Protein AF-A0A147KB47-F1 (afdb_monomer_lite)

Foldseek 3Di:
DVVVVVVVVVVVVVVVVVVVVVVVVVVVVVCVCVVCVQPFQQAPPPRDTHGPPPPDQADPPPRHGRD

Sequence (67 aa):
MFIGLLATGLILGIMVRFGMKAFTSGYGFANDLENNPVLLKVCNNCNHRIPRNYTKNLCPHCHKPLQ

Radius of gyration: 24.33 Å; chains: 1; bounding box: 49×24×62 Å

Organism: NCBI:txid1150625

Secondary structure (DSSP, 8-state):
-HHHHHHHHHHHHHHHHHHHHHHHHHHHHHHHHHH----EEEPTTT--EEETT--SSB-TTT--B--

Structure (mmCIF, N/CA/C/O backbone):
data_AF-A0A147KB47-F1
#
_entry.id   AF-A0A147KB47-F1
#
loop_
_atom_site.group_PDB
_atom_site.id
_atom_site.type_symbol
_atom_site.label_atom_id
_atom_site.label_alt_id
_atom_site.label_comp_id
_atom_site.label_asym_id
_atom_site.label_entity_id
_atom_site.label_seq_id
_atom_site.pdbx_PDB_ins_code
_atom_site.Cartn_x
_atom_site.Cartn_y
_atom_site.Cartn_z
_atom_site.occupancy
_atom_site.B_iso_or_equiv
_atom_site.auth_seq_id
_atom_site.auth_comp_id
_atom_site.auth_asym_id
_atom_site.auth_atom_id
_atom_site.pdbx_PDB_model_num
ATOM 1 N N . MET A 1 1 ? 22.436 -3.982 -39.849 1.00 62.09 1 MET A N 1
ATOM 2 C CA . MET A 1 1 ? 21.214 -4.786 -39.595 1.00 62.09 1 MET A CA 1
ATOM 3 C C . MET A 1 1 ? 21.254 -5.520 -38.252 1.00 62.09 1 MET A C 1
ATOM 5 O O . MET A 1 1 ? 20.325 -5.340 -37.482 1.00 62.09 1 MET A O 1
ATOM 9 N N . PHE A 1 2 ? 22.322 -6.252 -37.904 1.00 70.88 2 PHE A N 1
ATOM 10 C CA . PHE A 1 2 ? 22.424 -6.988 -36.624 1.00 70.88 2 PHE A CA 1
ATOM 11 C C . PHE A 1 2 ? 22.333 -6.130 -35.347 1.00 70.88 2 PHE A C 1
ATOM 13 O O . PHE A 1 2 ? 21.698 -6.530 -34.377 1.00 70.88 2 PHE A O 1
ATOM 20 N N . ILE A 1 3 ? 22.912 -4.926 -35.354 1.00 79.00 3 ILE A N 1
ATOM 21 C CA . ILE A 1 3 ? 22.907 -4.023 -34.187 1.00 79.00 3 ILE A CA 1
ATOM 22 C C . ILE A 1 3 ? 21.480 -3.561 -33.835 1.00 79.00 3 ILE A C 1
ATOM 24 O O . ILE A 1 3 ? 21.147 -3.418 -32.663 1.00 79.00 3 ILE A O 1
ATOM 28 N N . GLY A 1 4 ? 20.611 -3.399 -34.840 1.00 78.50 4 GLY A N 1
ATOM 29 C CA . GLY A 1 4 ? 19.215 -3.009 -34.630 1.00 78.50 4 GLY A CA 1
ATOM 30 C C . GLY A 1 4 ? 18.400 -4.087 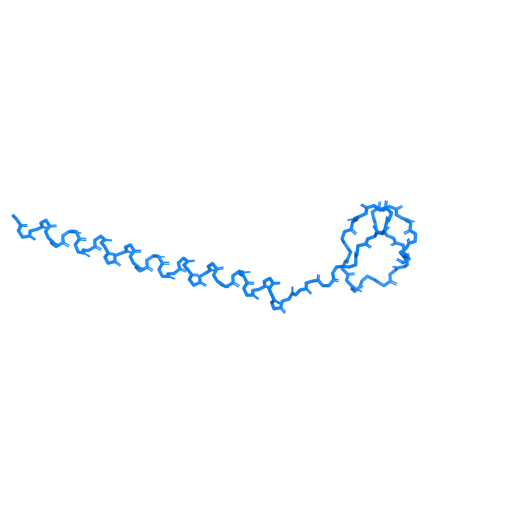-33.914 1.00 78.50 4 GLY A C 1
ATOM 31 O O . GLY A 1 4 ? 17.622 -3.754 -33.030 1.00 78.50 4 GLY A O 1
ATOM 32 N N . LEU A 1 5 ? 18.634 -5.365 -34.242 1.00 78.50 5 LEU A N 1
ATOM 33 C CA . LEU A 1 5 ? 17.987 -6.516 -33.592 1.00 78.50 5 LEU A CA 1
ATOM 34 C C . LEU A 1 5 ? 18.417 -6.676 -32.126 1.00 78.50 5 LEU A C 1
ATOM 36 O O . LEU A 1 5 ? 17.598 -7.012 -31.272 1.00 78.50 5 LEU A O 1
ATOM 40 N N . LEU A 1 6 ? 19.688 -6.397 -31.820 1.00 81.38 6 LEU A N 1
ATOM 41 C CA . LEU A 1 6 ? 20.192 -6.404 -30.443 1.00 81.38 6 LEU A CA 1
ATOM 42 C C . LEU A 1 6 ? 19.583 -5.275 -29.603 1.00 81.38 6 LEU A C 1
ATOM 44 O O . LEU A 1 6 ? 19.196 -5.503 -28.458 1.00 81.38 6 LEU A O 1
ATOM 48 N N . ALA A 1 7 ? 19.453 -4.074 -30.172 1.00 83.19 7 ALA A N 1
ATOM 49 C CA . ALA A 1 7 ? 18.876 -2.931 -29.472 1.00 83.19 7 ALA A CA 1
ATOM 50 C C . ALA A 1 7 ? 17.388 -3.139 -29.148 1.00 83.19 7 ALA A C 1
ATOM 52 O O . ALA A 1 7 ? 16.972 -2.913 -28.011 1.00 83.19 7 ALA A O 1
ATOM 53 N N . THR A 1 8 ? 16.585 -3.621 -30.102 1.00 82.69 8 THR A N 1
ATOM 54 C CA . THR A 1 8 ? 15.159 -3.896 -29.855 1.00 82.69 8 THR A CA 1
ATOM 55 C C . THR A 1 8 ? 14.953 -5.017 -28.845 1.00 82.69 8 THR A C 1
ATOM 57 O O . THR A 1 8 ? 14.112 -4.868 -27.958 1.00 82.69 8 THR A O 1
ATOM 60 N N . GLY A 1 9 ? 15.749 -6.091 -28.906 1.00 84.94 9 GLY A N 1
ATOM 61 C CA . GLY A 1 9 ? 15.706 -7.163 -27.905 1.00 84.94 9 GLY A CA 1
ATOM 62 C C . GLY A 1 9 ? 16.027 -6.668 -26.490 1.00 84.94 9 GLY A C 1
ATOM 63 O O . GLY A 1 9 ? 15.350 -7.041 -25.530 1.00 84.94 9 GLY A O 1
ATOM 64 N N . LEU A 1 10 ? 17.006 -5.767 -26.359 1.00 88.94 10 LEU A N 1
ATOM 65 C CA . LEU A 1 10 ? 17.395 -5.186 -25.074 1.00 88.94 10 LEU A CA 1
ATOM 66 C C . LEU A 1 10 ? 16.301 -4.272 -24.498 1.00 88.94 10 LEU A C 1
ATOM 68 O O . LEU A 1 10 ? 15.980 -4.364 -23.314 1.00 88.94 10 LEU A O 1
ATOM 72 N N . ILE A 1 11 ? 15.673 -3.443 -25.335 1.00 88.94 11 ILE A N 1
ATOM 73 C CA . ILE A 1 11 ? 14.581 -2.548 -24.919 1.00 88.94 11 ILE A CA 1
ATOM 74 C C . ILE A 1 11 ? 13.351 -3.351 -24.473 1.00 88.94 11 ILE A C 1
ATOM 76 O O . ILE A 1 11 ? 12.787 -3.072 -23.412 1.00 88.94 11 ILE A O 1
ATOM 80 N N . LEU A 1 12 ? 12.964 -4.378 -25.236 1.00 86.50 12 LEU A N 1
ATOM 81 C CA . LEU A 1 12 ? 11.858 -5.276 -24.884 1.00 86.50 12 LEU A CA 1
ATOM 82 C C . LEU A 1 12 ? 12.123 -6.007 -23.562 1.00 86.50 12 LEU A C 1
ATOM 84 O O . LEU A 1 12 ? 11.246 -6.053 -22.699 1.00 86.50 12 LEU A O 1
ATOM 88 N N . GLY A 1 13 ? 13.344 -6.509 -23.356 1.00 86.06 13 GLY A N 1
ATOM 89 C CA . GLY A 1 13 ? 13.732 -7.157 -22.102 1.00 86.06 13 GLY A CA 1
ATOM 90 C C . GLY A 1 13 ? 13.634 -6.226 -20.888 1.00 86.06 13 GLY A C 1
ATOM 91 O O . GLY A 1 13 ? 13.140 -6.629 -19.832 1.00 86.06 13 GLY A O 1
ATOM 92 N N . ILE A 1 14 ? 14.049 -4.962 -21.036 1.00 86.38 14 ILE A N 1
ATOM 93 C CA . ILE A 1 14 ? 13.955 -3.955 -19.967 1.00 86.38 14 ILE A CA 1
ATOM 94 C C . ILE A 1 14 ? 12.489 -3.612 -19.668 1.00 86.38 14 ILE A C 1
ATOM 96 O O . ILE A 1 14 ? 12.105 -3.577 -18.496 1.00 86.38 14 ILE A O 1
ATOM 100 N N . MET A 1 15 ? 11.664 -3.422 -20.703 1.00 84.00 15 MET A N 1
ATOM 101 C CA . MET A 1 15 ? 10.229 -3.139 -20.570 1.00 84.00 15 MET A CA 1
ATOM 102 C C . MET A 1 15 ? 9.492 -4.246 -19.815 1.00 84.00 15 MET A C 1
ATOM 104 O O . MET A 1 15 ? 8.759 -3.956 -18.872 1.00 84.00 15 MET A O 1
ATOM 108 N N . VAL A 1 16 ? 9.725 -5.517 -20.159 1.00 86.25 16 VAL A N 1
ATOM 109 C CA . VAL A 1 16 ? 9.080 -6.652 -19.475 1.00 86.25 16 VAL A CA 1
ATOM 110 C C . VAL A 1 16 ? 9.494 -6.720 -18.004 1.00 86.25 16 VAL A C 1
ATOM 112 O O . VAL A 1 16 ? 8.654 -6.948 -17.133 1.00 86.25 16 VAL A O 1
ATOM 115 N N . ARG A 1 17 ? 10.770 -6.460 -17.695 1.00 81.31 17 ARG A N 1
ATOM 116 C CA . ARG A 1 17 ? 11.283 -6.488 -16.317 1.00 81.31 17 ARG A CA 1
ATOM 117 C C . ARG A 1 17 ? 10.696 -5.369 -15.453 1.00 81.31 17 ARG A C 1
ATOM 119 O O . ARG A 1 17 ? 10.405 -5.596 -14.277 1.00 81.31 17 ARG A O 1
ATOM 126 N N . PHE A 1 18 ? 10.510 -4.180 -16.026 1.00 79.69 18 PHE A N 1
ATOM 127 C CA . PHE A 1 18 ? 9.820 -3.071 -15.363 1.00 79.69 18 PHE A CA 1
ATOM 128 C C . PHE A 1 18 ? 8.321 -3.331 -15.224 1.00 79.69 18 PHE A C 1
ATOM 130 O O . PHE A 1 18 ? 7.771 -3.106 -14.148 1.00 79.69 18 PHE A O 1
ATOM 137 N N . GLY A 1 19 ? 7.685 -3.865 -16.269 1.00 79.69 19 GLY A N 1
ATOM 138 C CA . GLY A 1 19 ? 6.279 -4.252 -16.259 1.00 79.69 19 GLY A CA 1
ATOM 139 C C . GLY A 1 19 ? 5.986 -5.253 -15.149 1.00 79.69 19 GLY A C 1
ATOM 140 O O . GLY A 1 19 ? 5.146 -4.980 -14.302 1.00 79.69 19 GLY A O 1
ATOM 141 N N . MET A 1 20 ? 6.734 -6.361 -15.076 1.00 74.19 20 MET A N 1
ATOM 142 C CA . MET A 1 20 ? 6.570 -7.354 -14.008 1.00 74.19 20 MET A CA 1
ATOM 143 C C . MET A 1 20 ? 6.671 -6.723 -12.618 1.00 74.19 20 MET A C 1
ATOM 145 O O . MET A 1 20 ? 5.792 -6.954 -11.799 1.00 74.19 20 MET A O 1
ATOM 149 N N . LYS A 1 21 ? 7.671 -5.867 -12.363 1.00 68.94 21 LYS A N 1
ATOM 150 C CA . LYS A 1 21 ? 7.778 -5.162 -11.074 1.00 68.94 21 LYS A CA 1
ATOM 151 C C . LYS A 1 21 ? 6.572 -4.261 -10.793 1.00 68.94 21 LYS A C 1
ATOM 153 O O . LYS A 1 21 ? 6.071 -4.271 -9.673 1.00 68.94 21 LYS A O 1
ATOM 158 N N . ALA A 1 22 ? 6.095 -3.514 -11.788 1.00 68.19 22 ALA A N 1
ATOM 159 C CA . ALA A 1 22 ? 4.934 -2.640 -11.642 1.00 68.19 22 ALA A CA 1
ATOM 160 C C . ALA A 1 22 ? 3.645 -3.431 -11.369 1.00 68.19 22 ALA A C 1
ATOM 162 O O . ALA A 1 22 ? 2.863 -3.038 -10.506 1.00 68.19 22 ALA A O 1
ATOM 163 N N . PHE A 1 23 ? 3.452 -4.571 -12.038 1.00 66.81 23 PHE A N 1
ATOM 164 C CA . PHE A 1 23 ? 2.310 -5.448 -11.793 1.00 66.81 23 PHE A CA 1
ATOM 165 C C . PHE A 1 23 ? 2.368 -6.057 -10.391 1.00 66.81 23 PHE A C 1
ATOM 167 O O . PHE A 1 23 ? 1.391 -5.938 -9.657 1.00 66.81 23 PHE A O 1
ATOM 174 N N . THR A 1 24 ? 3.499 -6.627 -9.962 1.00 62.94 24 THR A N 1
ATOM 175 C CA . THR A 1 24 ? 3.611 -7.200 -8.609 1.00 62.94 24 THR A CA 1
ATOM 176 C C . THR A 1 24 ? 3.396 -6.143 -7.522 1.00 62.94 24 THR A C 1
ATOM 178 O O . THR A 1 24 ? 2.732 -6.420 -6.526 1.00 62.94 24 THR A O 1
ATOM 181 N N . SER A 1 25 ? 3.886 -4.914 -7.722 1.00 59.72 25 SER A N 1
ATOM 182 C CA . SER A 1 25 ? 3.613 -3.801 -6.806 1.00 59.72 25 SER A CA 1
ATOM 183 C C . SER A 1 25 ? 2.142 -3.372 -6.818 1.00 59.72 25 SER A C 1
ATOM 185 O O . SER A 1 25 ? 1.582 -3.149 -5.750 1.00 59.72 25 SER A O 1
ATOM 187 N N . GLY A 1 26 ? 1.490 -3.307 -7.984 1.00 59.91 26 GLY A N 1
ATOM 188 C CA . GLY A 1 26 ? 0.067 -2.964 -8.103 1.00 59.91 26 GLY A CA 1
ATOM 189 C C . GLY A 1 26 ? -0.864 -3.984 -7.437 1.00 59.91 26 GLY A C 1
ATOM 190 O O . GLY A 1 26 ? -1.798 -3.595 -6.738 1.00 59.91 26 GLY A O 1
ATOM 191 N N . TYR A 1 27 ? -0.570 -5.282 -7.576 1.00 58.50 27 TYR A N 1
ATOM 192 C CA . TYR A 1 27 ? -1.283 -6.339 -6.848 1.00 58.50 27 TYR A CA 1
ATOM 193 C C . TYR A 1 27 ? -0.996 -6.307 -5.340 1.00 58.50 27 TYR A C 1
ATOM 195 O O . TYR A 1 27 ? -1.876 -6.650 -4.558 1.00 58.50 27 TYR A O 1
ATOM 203 N N . GLY A 1 28 ? 0.190 -5.864 -4.907 1.00 56.38 28 GLY A N 1
ATOM 204 C CA . GLY A 1 28 ? 0.491 -5.637 -3.488 1.00 56.38 28 GLY A CA 1
ATOM 205 C C . GLY A 1 28 ? -0.493 -4.658 -2.841 1.00 56.38 28 GLY A C 1
ATOM 206 O O . GLY A 1 28 ? -1.134 -4.999 -1.854 1.00 56.38 28 GLY A O 1
ATOM 207 N N . PHE A 1 29 ? -0.726 -3.504 -3.476 1.00 54.56 29 PHE A N 1
ATOM 208 C CA . PHE A 1 29 ? -1.671 -2.498 -2.971 1.00 54.56 29 PHE A CA 1
ATOM 209 C C . PHE A 1 29 ? -3.129 -2.974 -2.941 1.00 54.56 29 PHE A C 1
ATOM 211 O O . PHE A 1 29 ? -3.877 -2.588 -2.043 1.00 54.56 29 PHE A O 1
ATOM 218 N N . ALA A 1 30 ? -3.543 -3.805 -3.902 1.00 55.28 30 ALA A N 1
ATOM 219 C CA . ALA A 1 30 ? -4.879 -4.400 -3.890 1.00 55.28 30 ALA A CA 1
ATOM 220 C C . ALA A 1 30 ? -5.036 -5.399 -2.730 1.00 55.28 30 ALA A C 1
ATOM 222 O O . ALA A 1 30 ? -6.029 -5.349 -2.007 1.00 55.28 30 ALA A O 1
ATOM 223 N N . ASN A 1 31 ? -4.023 -6.242 -2.500 1.00 52.84 31 ASN A N 1
ATOM 224 C CA . ASN A 1 31 ? -4.011 -7.194 -1.389 1.00 52.84 31 ASN A CA 1
ATOM 225 C C . ASN A 1 31 ? -3.938 -6.498 -0.021 1.00 52.84 31 ASN A C 1
ATOM 227 O O . ASN A 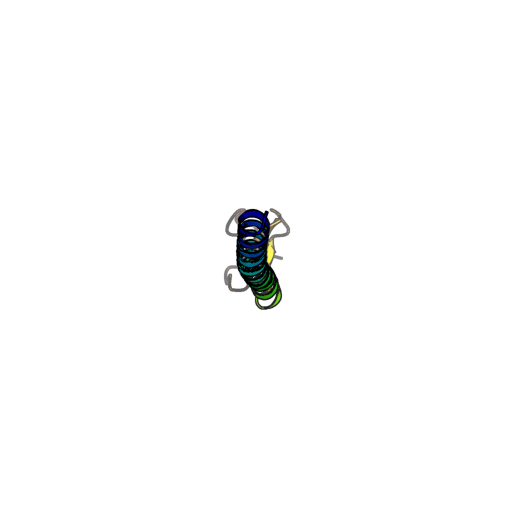1 31 ? -4.557 -6.972 0.924 1.00 52.84 31 ASN A O 1
ATOM 231 N N . ASP A 1 32 ? -3.241 -5.366 0.108 1.00 52.56 32 ASP A N 1
ATOM 232 C CA . ASP A 1 32 ? -3.219 -4.590 1.357 1.00 52.56 32 ASP A CA 1
ATOM 233 C C . ASP A 1 32 ? -4.587 -3.971 1.688 1.00 52.56 32 ASP A C 1
ATOM 235 O O . ASP A 1 32 ? -4.974 -3.906 2.859 1.00 52.56 32 ASP A O 1
ATOM 239 N N . LEU A 1 33 ? -5.347 -3.560 0.666 1.00 53.62 33 LEU A N 1
ATOM 240 C CA . LEU A 1 33 ? -6.703 -3.030 0.828 1.00 53.62 33 LEU A CA 1
ATOM 241 C C . LEU A 1 33 ? -7.723 -4.134 1.160 1.00 53.62 33 LEU A C 1
ATOM 243 O O . LEU A 1 33 ? -8.681 -3.886 1.893 1.00 53.62 33 LEU A O 1
ATOM 247 N N . GLU A 1 34 ? -7.507 -5.344 0.641 1.00 55.25 34 GLU A N 1
ATOM 248 C CA . GLU A 1 34 ? -8.371 -6.509 0.856 1.00 55.25 34 GLU A CA 1
ATOM 249 C C . GLU A 1 34 ? -8.069 -7.247 2.174 1.00 55.25 34 GLU A C 1
ATOM 251 O O . GLU A 1 34 ? -8.991 -7.703 2.848 1.00 55.25 34 GLU A O 1
ATOM 256 N N . ASN A 1 35 ? -6.801 -7.314 2.595 1.00 54.62 35 ASN A N 1
ATOM 257 C CA . ASN A 1 35 ? -6.368 -8.034 3.800 1.00 54.62 35 ASN A CA 1
ATOM 258 C C . ASN A 1 35 ? -6.565 -7.224 5.094 1.00 54.62 35 ASN A C 1
ATOM 260 O O . ASN A 1 35 ? -6.729 -7.791 6.172 1.00 54.62 35 ASN A O 1
ATOM 264 N N . ASN A 1 36 ? -6.598 -5.892 5.001 1.00 54.94 36 ASN A N 1
ATOM 265 C CA . ASN A 1 36 ? -6.996 -5.021 6.103 1.00 54.94 36 ASN A CA 1
ATOM 266 C C . ASN A 1 36 ? -8.199 -4.178 5.675 1.00 54.94 36 ASN A C 1
ATOM 268 O O . ASN A 1 36 ? -8.038 -2.976 5.435 1.00 54.94 36 ASN A O 1
ATOM 272 N N . PRO A 1 37 ? -9.420 -4.749 5.616 1.00 54.97 37 PRO A N 1
ATOM 273 C CA . PRO A 1 37 ? -10.603 -3.918 5.541 1.00 54.97 37 PRO A CA 1
ATOM 274 C C . PRO A 1 37 ? -10.603 -3.107 6.832 1.00 54.97 37 PRO A C 1
ATOM 276 O O . PRO A 1 37 ? -10.923 -3.617 7.908 1.00 54.97 37 PRO A O 1
ATOM 279 N N . VAL A 1 38 ? -10.159 -1.850 6.764 1.00 59.03 38 VAL A N 1
ATOM 280 C CA . VAL A 1 38 ? -10.238 -0.945 7.902 1.00 59.03 38 VAL A CA 1
ATOM 281 C C . VAL A 1 38 ? -11.729 -0.847 8.174 1.00 59.03 38 VAL A C 1
ATOM 283 O O . VAL A 1 38 ? -12.464 -0.227 7.409 1.00 59.03 38 VAL A O 1
ATOM 286 N N . LEU A 1 39 ? -12.195 -1.574 9.191 1.00 57.56 39 LEU A N 1
ATOM 287 C CA . LEU A 1 39 ? -13.599 -1.633 9.564 1.00 57.56 39 LEU A CA 1
ATOM 288 C C . LEU A 1 39 ? -13.971 -0.236 10.055 1.00 57.56 39 LEU A C 1
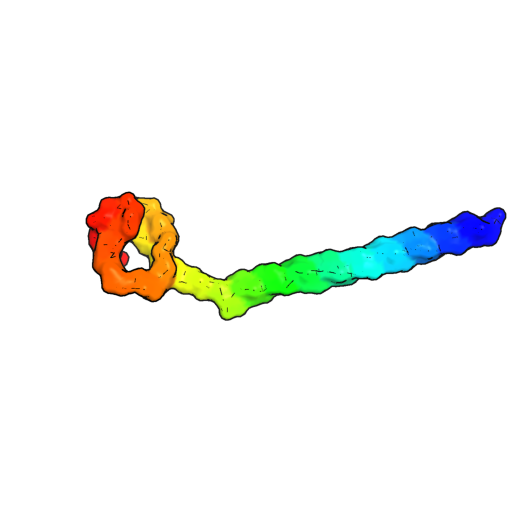ATOM 290 O O . LEU A 1 39 ? -13.807 0.113 11.222 1.00 57.56 39 LEU A O 1
ATOM 294 N N . LEU A 1 40 ? -14.373 0.614 9.124 1.00 69.75 40 LEU A N 1
ATOM 295 C CA . LEU A 1 40 ? -14.706 1.998 9.380 1.00 69.75 40 LEU A CA 1
ATOM 296 C C . LEU A 1 40 ? -16.194 2.023 9.704 1.00 69.75 40 LEU A C 1
ATOM 298 O O . LEU A 1 40 ? -17.027 1.685 8.865 1.00 69.75 40 LEU A O 1
ATOM 302 N N . LYS A 1 41 ? -16.536 2.416 10.929 1.00 69.69 41 LYS A N 1
ATOM 303 C CA . LYS A 1 41 ? -17.911 2.790 11.247 1.00 69.69 41 LYS A CA 1
ATOM 304 C C . LYS A 1 41 ? -18.178 4.138 10.592 1.00 69.69 41 LYS A C 1
ATOM 306 O O . LYS A 1 41 ? -17.396 5.072 10.750 1.00 69.69 41 LYS A O 1
ATOM 311 N N . VAL A 1 42 ? -19.268 4.248 9.848 1.00 77.62 42 VAL A N 1
ATOM 312 C CA . VAL A 1 42 ? -19.696 5.522 9.269 1.00 77.62 42 VAL A CA 1
ATOM 313 C C . VAL A 1 42 ? -20.633 6.197 10.262 1.00 77.62 42 VAL A C 1
ATOM 315 O O . VAL A 1 42 ? -21.546 5.565 10.782 1.00 77.62 42 VAL A O 1
ATOM 318 N N . CYS A 1 43 ? -20.405 7.474 10.564 1.00 79.94 43 CYS A N 1
ATOM 319 C CA . CYS A 1 43 ? -21.351 8.235 11.374 1.00 79.94 43 CYS A CA 1
ATOM 320 C C . CYS A 1 43 ? -22.610 8.549 10.554 1.00 79.94 43 CYS A C 1
ATOM 322 O O . CYS A 1 43 ? -22.508 9.265 9.562 1.00 79.94 43 CYS A O 1
ATOM 324 N N . ASN A 1 44 ? -23.793 8.122 11.006 1.00 82.00 44 ASN A N 1
ATOM 325 C CA . ASN A 1 44 ? -25.064 8.388 10.312 1.00 82.00 44 ASN A CA 1
ATOM 326 C C . ASN A 1 44 ? -25.368 9.879 10.095 1.00 82.00 44 ASN A C 1
ATOM 328 O O . ASN A 1 44 ? -26.099 10.231 9.177 1.00 82.00 44 ASN A O 1
ATOM 332 N N . ASN A 1 45 ? -24.822 10.774 10.925 1.00 85.25 45 ASN A N 1
ATOM 333 C CA . ASN A 1 45 ? -25.163 12.192 10.847 1.00 85.25 45 ASN A CA 1
ATOM 334 C C . ASN A 1 45 ? -24.273 13.001 9.886 1.00 85.25 45 ASN A C 1
ATOM 336 O O . ASN A 1 45 ? -24.735 13.983 9.315 1.00 85.25 45 ASN A O 1
ATOM 340 N N . CYS A 1 46 ? -22.993 12.652 9.740 1.00 83.56 46 CYS A N 1
ATOM 341 C CA . CYS A 1 46 ? -22.062 13.392 8.873 1.00 83.56 46 CYS A CA 1
ATOM 342 C C . CYS A 1 46 ? -21.368 12.523 7.822 1.00 83.56 46 CYS A C 1
ATOM 344 O O . CYS A 1 46 ? -20.495 13.017 7.114 1.00 83.56 46 CYS A O 1
ATOM 346 N N . ASN A 1 47 ? -21.710 11.234 7.745 1.00 81.44 47 ASN A N 1
ATOM 347 C CA . ASN A 1 47 ? -21.090 10.232 6.874 1.00 81.44 47 ASN A CA 1
ATOM 348 C C . ASN A 1 47 ? -19.560 10.141 6.989 1.00 81.44 47 ASN A C 1
ATOM 350 O O . ASN A 1 47 ? -18.883 9.579 6.128 1.00 81.44 47 ASN A O 1
ATOM 354 N N . HIS A 1 48 ? -18.997 10.673 8.07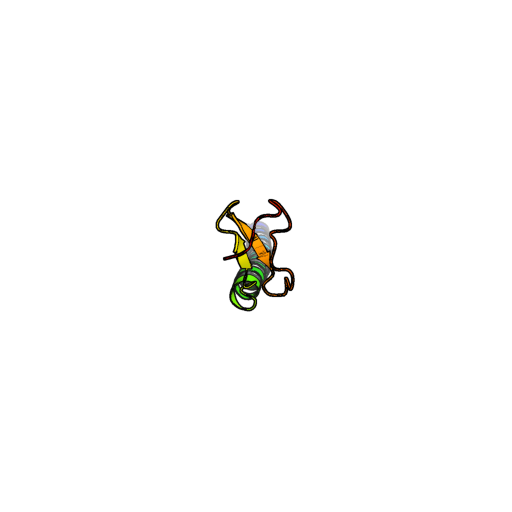4 1.00 81.44 48 HIS A N 1
ATOM 355 C CA . HIS A 1 48 ? -17.569 10.618 8.315 1.00 81.44 48 HIS A CA 1
ATOM 356 C C . HIS A 1 48 ? -17.168 9.200 8.723 1.00 81.44 48 HIS A C 1
AT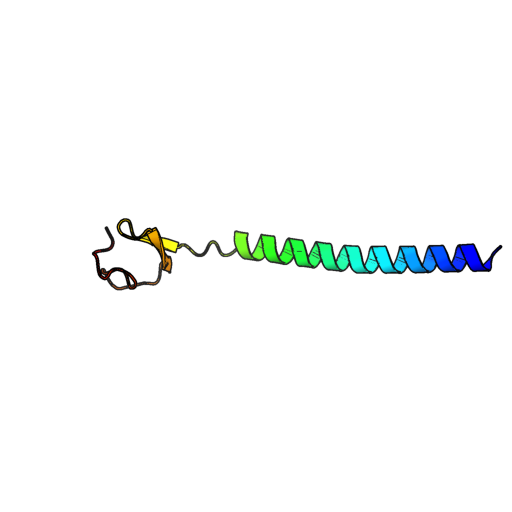OM 358 O O . HIS A 1 48 ? -17.851 8.556 9.526 1.00 81.44 48 HIS A O 1
ATOM 364 N N . ARG A 1 49 ? -16.056 8.720 8.163 1.00 80.00 49 ARG A N 1
ATOM 365 C CA . ARG A 1 49 ? -15.523 7.381 8.416 1.00 80.00 49 ARG A CA 1
ATOM 366 C C . ARG A 1 49 ? -14.693 7.403 9.693 1.00 80.00 49 ARG A C 1
ATOM 368 O O . ARG A 1 49 ? -13.743 8.170 9.802 1.00 80.00 49 ARG A O 1
ATOM 375 N N . ILE A 1 50 ? -15.056 6.569 10.656 1.00 78.06 50 ILE A N 1
ATOM 376 C CA . ILE A 1 50 ? -14.445 6.515 11.983 1.00 78.06 50 ILE A CA 1
ATOM 377 C C . ILE A 1 50 ? -13.843 5.120 12.176 1.00 78.06 50 ILE A C 1
ATOM 379 O O . ILE A 1 50 ? -14.510 4.125 11.883 1.00 78.06 50 ILE A O 1
ATOM 383 N N . PRO A 1 51 ? -12.601 5.002 12.672 1.00 77.12 51 PRO A N 1
ATOM 384 C CA . PRO A 1 51 ? -11.996 3.699 12.935 1.00 77.12 51 PRO A CA 1
ATOM 385 C C . PRO A 1 51 ? -12.813 2.898 13.964 1.00 77.12 51 PRO A C 1
ATOM 387 O O . PRO A 1 51 ? -13.283 3.460 14.951 1.00 77.12 51 PRO A O 1
ATOM 390 N N . ARG A 1 52 ? -12.954 1.572 13.791 1.00 69.12 52 ARG A N 1
ATOM 391 C CA . ARG A 1 52 ? -13.697 0.706 14.739 1.00 69.12 52 ARG A CA 1
ATOM 392 C C . ARG A 1 52 ? -13.208 0.801 16.186 1.00 69.12 52 ARG A C 1
ATOM 394 O O . ARG A 1 52 ? -14.002 0.588 17.092 1.00 69.12 52 ARG A O 1
ATOM 401 N N . ASN A 1 53 ? -11.920 1.102 16.384 1.00 71.06 53 ASN A N 1
ATOM 402 C CA . ASN A 1 53 ? -11.290 1.272 17.700 1.00 71.06 53 ASN A CA 1
ATOM 403 C C . ASN A 1 53 ? -11.657 2.609 18.375 1.00 71.06 53 ASN A C 1
ATOM 405 O O . ASN A 1 53 ? -11.106 2.989 19.404 1.00 71.06 53 ASN A O 1
ATOM 409 N N . TYR A 1 54 ? -12.569 3.376 17.785 1.00 74.06 54 TYR A N 1
ATOM 410 C CA . TYR A 1 54 ? -13.073 4.581 18.406 1.00 74.06 54 TYR A CA 1
ATOM 411 C C . TYR A 1 54 ? -14.016 4.216 19.560 1.00 74.06 54 TYR A C 1
ATOM 413 O O . TYR A 1 54 ? -15.125 3.729 19.354 1.00 74.06 54 TYR A O 1
ATOM 421 N N . THR A 1 55 ? -13.541 4.437 20.784 1.00 72.06 55 THR A N 1
ATOM 422 C CA . THR A 1 55 ? -14.208 4.053 22.038 1.00 72.06 55 THR A CA 1
ATOM 423 C C . THR A 1 55 ? -15.214 5.079 22.554 1.00 72.06 55 THR A C 1
ATOM 425 O O . THR A 1 55 ? -15.908 4.809 23.530 1.00 72.06 55 THR A O 1
ATOM 428 N N . LYS A 1 56 ? -15.309 6.264 21.936 1.00 77.19 56 LYS A N 1
ATOM 429 C CA . LYS A 1 56 ? -16.247 7.309 22.366 1.00 77.19 56 LYS A CA 1
ATOM 430 C C . LYS A 1 56 ? -17.577 7.175 21.624 1.00 77.19 56 LYS A C 1
ATOM 432 O O . LYS A 1 56 ? -17.614 6.840 20.446 1.00 77.19 56 LYS A O 1
ATOM 437 N N . ASN A 1 57 ? -18.668 7.531 22.297 1.00 78.62 57 ASN A N 1
ATOM 438 C CA . ASN A 1 57 ? -20.020 7.460 21.733 1.00 78.62 57 ASN A CA 1
ATOM 439 C C . ASN A 1 57 ? -20.374 8.651 20.821 1.00 78.62 57 ASN A C 1
ATOM 441 O O . ASN A 1 57 ? -21.469 8.685 20.272 1.00 78.62 57 ASN A O 1
ATOM 445 N N . LEU A 1 58 ? -19.487 9.641 20.671 1.00 81.88 58 LEU A N 1
ATOM 446 C CA . LEU A 1 58 ? -19.724 10.862 19.894 1.00 81.88 58 LEU A CA 1
ATOM 447 C C . LEU A 1 58 ? -18.806 10.901 18.675 1.00 81.88 58 LEU A C 1
ATOM 449 O O . LEU A 1 58 ? -17.614 10.669 18.800 1.00 81.88 58 LEU A O 1
ATOM 453 N N . CYS A 1 59 ? -19.321 11.262 17.505 1.00 82.44 59 CYS A N 1
ATOM 454 C CA . CYS A 1 59 ? -18.510 11.441 16.305 1.00 82.44 59 CYS A CA 1
ATOM 455 C C . CYS A 1 59 ? -17.433 12.534 16.507 1.00 82.44 59 CYS A C 1
ATOM 457 O O . CYS A 1 59 ? -17.786 13.636 16.926 1.00 82.44 59 CYS A O 1
ATOM 459 N N . PRO A 1 60 ? -16.157 12.312 16.126 1.00 81.12 60 PRO A N 1
ATOM 460 C CA . PRO A 1 60 ? -15.095 13.317 16.262 1.00 81.12 60 PRO A CA 1
ATOM 461 C C . PRO A 1 60 ? -15.278 14.540 15.351 1.00 81.12 60 PRO A C 1
ATOM 463 O O . PRO A 1 60 ? -14.686 15.582 15.600 1.00 81.12 60 PRO A O 1
ATOM 466 N N . HIS A 1 61 ? -16.085 14.422 14.292 1.00 83.19 61 HIS A N 1
ATOM 467 C CA . HIS A 1 61 ? -16.304 15.499 13.327 1.00 83.19 61 HIS A CA 1
ATOM 468 C C . HIS A 1 61 ? -17.543 16.337 13.656 1.00 83.19 61 HIS A C 1
ATOM 470 O O . HIS A 1 61 ? -17.507 17.560 13.592 1.00 83.19 61 HIS A O 1
ATOM 476 N N . CYS A 1 62 ? -18.667 15.691 13.979 1.00 84.00 62 CYS A N 1
ATOM 477 C CA . CYS A 1 62 ? -19.935 16.392 14.207 1.00 84.00 62 CYS A CA 1
ATOM 478 C C . CYS A 1 62 ? -20.389 16.415 15.670 1.00 84.00 62 CYS A C 1
ATOM 480 O O . CYS A 1 62 ? -21.441 16.982 15.945 1.00 84.00 62 CYS A O 1
ATOM 482 N N . HIS A 1 63 ? -19.637 15.800 16.592 1.00 83.69 63 HIS A N 1
ATOM 483 C CA . HIS A 1 63 ? -19.964 15.702 18.022 1.00 83.69 63 HIS A CA 1
ATOM 484 C C . HIS A 1 63 ? -21.373 15.146 18.310 1.00 83.69 63 HIS A C 1
ATOM 486 O O . HIS A 1 63 ? -21.899 15.299 19.407 1.00 83.69 63 HIS A O 1
ATOM 492 N N . LYS A 1 64 ? -21.995 14.477 17.331 1.00 84.31 64 LYS A N 1
ATOM 493 C CA . LYS A 1 64 ? -23.299 13.823 17.472 1.00 84.31 64 LYS A CA 1
ATOM 494 C C . LYS A 1 64 ? -23.127 12.354 17.864 1.00 84.31 64 LYS A C 1
ATOM 496 O O . LYS A 1 64 ? -22.086 11.772 17.543 1.00 84.31 64 LYS A O 1
ATOM 501 N N . PRO A 1 65 ? -24.117 11.746 18.538 1.00 80.75 65 PRO A N 1
ATOM 502 C CA . PRO A 1 65 ? -24.042 10.347 18.938 1.00 80.75 65 PRO A CA 1
ATOM 503 C C . PRO A 1 65 ? -23.875 9.406 17.736 1.00 80.75 65 PRO A C 1
ATOM 505 O O . PRO A 1 65 ? -24.489 9.597 16.684 1.00 80.75 65 PRO A O 1
ATOM 508 N N . LEU A 1 66 ? -23.025 8.394 17.907 1.00 72.50 66 LEU A N 1
ATOM 509 C CA . LEU A 1 66 ? -22.851 7.267 16.994 1.00 72.50 66 LEU A CA 1
ATOM 510 C C .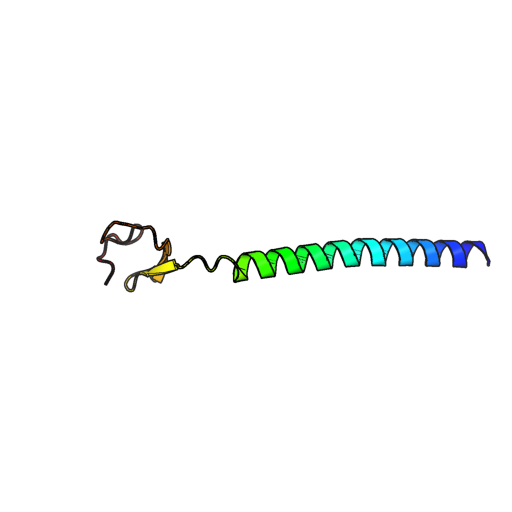 LEU A 1 66 ? -23.911 6.214 17.347 1.00 72.50 66 LEU A C 1
ATOM 512 O O . LEU A 1 66 ? -23.716 5.455 18.293 1.00 72.50 66 LEU A O 1
ATOM 516 N N . GLN A 1 67 ? -25.047 6.244 16.645 1.00 62.66 67 GLN A N 1
ATOM 517 C CA . GLN A 1 67 ? -26.082 5.201 16.698 1.00 62.66 67 GLN A CA 1
ATOM 518 C C . GLN A 1 67 ? -25.708 4.013 15.816 1.00 62.66 67 GLN A C 1
ATOM 520 O O . GLN A 1 67 ? -25.208 4.263 14.695 1.00 62.66 67 GLN A O 1
#

pLDDT: mean 73.35, std 11.15, range [52.56, 88.94]